Protein AF-A0AAU9VXS0-F1 (afdb_monomer)

Radius of gyration: 20.0 Å; Cα contacts (8 Å, |Δi|>4): 190; chains: 1; bounding box: 33×34×77 Å

Secondary structure (DSSP, 8-state):
-EEEEE-SS-EEEEETTEEEEEEEEEEE-SS-EEEEEEETHHHHH--TT-EEEEES-EEEEETTEEEEE--TT-EEEEES------TTSHHHHTT-----------------------

pLDDT: mean 82.34, std 18.62, range [33.41, 97.88]

Mean predicted aligned error: 10.55 Å

Sequence (118 aa):
MKVVTKSENKQPVVHREKTKYRVECLVAHHTESIKLILWEDAIEKIHSSKSYHFQNLTIRIFDDNKYLNTNVLTVIDEIDDIHDINLSSPSMEDNLVTAKCVGIDIKKAPHVLFVTAP

Organism: NCBI:txid46732

Nearest PDB structures (foldseek):
  7wcg-assembly1_A  TM=8.989E-01  e=2.975E-0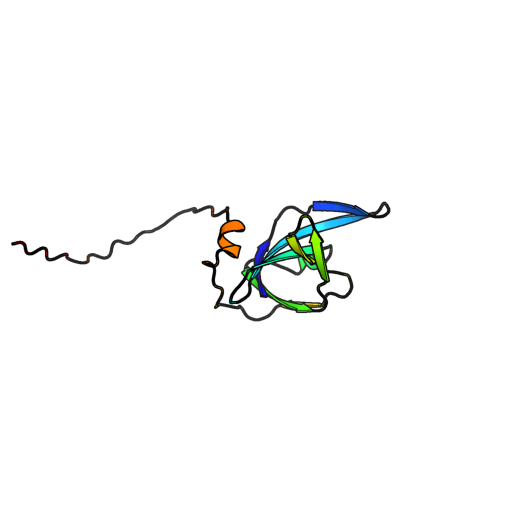4  Saccharolobus solfataricus P2
  1o7i-assembly2_B  TM=8.665E-01  e=3.729E-04  Saccharolobus solfataricus P2
  4owx-assembly1_B  TM=8.301E-01  e=7.770E-04  Homo sapiens
  5d8f-assembly1_B  TM=6.923E-01  e=3.996E-03  Homo sapiens
  8rbz-assembly1_B  TM=5.927E-01  e=2.272E-03  Homo sapiens

Solvent-accessible surface area (backbone atoms only — not comparable to full-atom values): 7376 Å² total; per-residue (Å²): 76,32,24,71,41,58,56,88,65,70,45,78,45,81,55,93,94,40,79,42,44,34,31,56,25,39,30,32,44,54,75,55,57,47,44,33,39,30,41,60,72,51,50,78,74,57,55,62,80,39,19,34,51,77,41,65,64,42,84,47,78,56,93,95,40,70,30,41,29,56,52,98,74,41,47,80,42,83,48,77,79,75,81,70,55,52,73,86,30,72,70,37,58,79,72,59,85,78,80,87,83,90,77,84,89,81,80,80,74,89,76,83,79,85,80,84,79,134

Structure (mmCIF, N/CA/C/O backbone):
data_AF-A0AAU9VXS0-F1
#
_entry.id   AF-A0AAU9VXS0-F1
#
loop_
_atom_site.group_PDB
_atom_site.id
_atom_site.type_symbol
_atom_site.label_atom_id
_atom_site.label_alt_id
_atom_site.label_comp_id
_atom_site.label_asym_id
_atom_site.label_entity_id
_atom_site.label_seq_id
_atom_site.pdbx_PDB_ins_code
_atom_site.Cartn_x
_atom_site.Cartn_y
_atom_site.Cartn_z
_atom_site.occupancy
_atom_site.B_iso_or_equiv
_atom_site.auth_seq_id
_atom_site.auth_comp_id
_atom_site.auth_asym_id
_atom_site.auth_atom_id
_atom_site.pdbx_PDB_model_n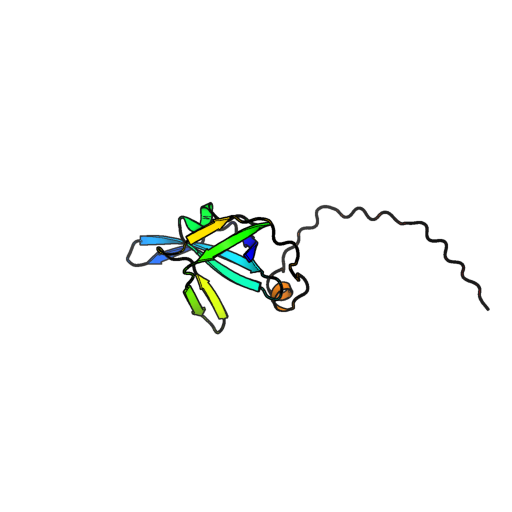um
ATOM 1 N N . MET A 1 1 ? 8.499 -1.335 -4.258 1.00 91.69 1 MET A N 1
ATOM 2 C CA . MET A 1 1 ? 7.286 -1.248 -5.104 1.00 91.69 1 MET A CA 1
ATOM 3 C C . MET A 1 1 ? 6.938 0.215 -5.294 1.00 91.69 1 MET A C 1
ATOM 5 O O . MET A 1 1 ? 7.018 0.960 -4.322 1.00 91.69 1 MET A O 1
ATOM 9 N N . LYS A 1 2 ? 6.555 0.631 -6.500 1.00 94.75 2 LYS A N 1
ATOM 10 C CA . LYS A 1 2 ? 6.106 2.006 -6.762 1.00 94.75 2 LYS A CA 1
ATOM 11 C C . LYS A 1 2 ? 4.596 2.093 -6.689 1.00 94.75 2 LYS A C 1
ATOM 13 O O . LYS A 1 2 ? 3.898 1.185 -7.140 1.00 94.75 2 LYS A O 1
ATOM 18 N N . VAL A 1 3 ? 4.095 3.183 -6.132 1.00 94.31 3 VAL A N 1
ATOM 19 C CA . VAL A 1 3 ? 2.662 3.467 -6.060 1.00 94.31 3 VAL A CA 1
ATOM 20 C C . VAL A 1 3 ? 2.267 4.176 -7.344 1.00 94.31 3 VAL A C 1
ATOM 22 O O . VAL A 1 3 ? 2.671 5.312 -7.580 1.00 94.31 3 VAL A O 1
ATOM 25 N N . VAL A 1 4 ? 1.500 3.499 -8.192 1.00 92.19 4 VAL A N 1
ATOM 26 C CA . VAL A 1 4 ? 1.075 4.032 -9.493 1.00 92.19 4 VAL A CA 1
ATOM 27 C C . VAL A 1 4 ? -0.143 4.924 -9.312 1.00 92.19 4 VAL A C 1
ATOM 29 O O . VAL A 1 4 ? -0.156 6.067 -9.760 1.00 92.19 4 VAL A O 1
ATOM 32 N N . THR A 1 5 ? -1.149 4.423 -8.599 1.00 91.56 5 THR A N 1
ATOM 33 C CA . THR A 1 5 ? -2.345 5.184 -8.241 1.00 91.56 5 THR A CA 1
ATOM 34 C C . THR A 1 5 ? -2.702 4.943 -6.782 1.00 91.56 5 THR A C 1
ATOM 36 O O . THR A 1 5 ? -2.427 3.884 -6.212 1.00 91.56 5 THR A O 1
ATOM 39 N N . LYS A 1 6 ? -3.335 5.942 -6.174 1.00 94.31 6 LYS A N 1
ATOM 40 C CA . LYS A 1 6 ? -3.898 5.888 -4.828 1.00 94.31 6 LYS A CA 1
ATOM 41 C C . LYS A 1 6 ? -5.229 6.619 -4.863 1.00 94.31 6 LYS A C 1
ATOM 43 O O . LYS A 1 6 ? -5.278 7.769 -5.292 1.00 94.31 6 LYS A O 1
ATOM 48 N N . SER A 1 7 ? -6.295 5.957 -4.425 1.00 93.50 7 SER A N 1
ATOM 49 C CA . SER A 1 7 ? -7.609 6.591 -4.312 1.00 93.50 7 SER A CA 1
ATOM 50 C C . SER A 1 7 ? -7.563 7.737 -3.298 1.00 93.50 7 SER A C 1
ATOM 52 O O . SER A 1 7 ? -7.032 7.588 -2.199 1.00 93.50 7 SER A O 1
ATOM 54 N N . GLU A 1 8 ? -8.162 8.875 -3.641 1.00 89.69 8 GLU A N 1
ATOM 55 C CA . GLU A 1 8 ? -8.315 10.005 -2.716 1.00 89.69 8 GLU A CA 1
ATOM 56 C C . GLU A 1 8 ? -9.433 9.759 -1.692 1.00 89.69 8 GLU A C 1
ATOM 58 O O . GLU A 1 8 ? -9.414 10.293 -0.583 1.00 89.69 8 GLU A O 1
ATOM 63 N N . ASN A 1 9 ? -10.406 8.912 -2.039 1.00 90.75 9 ASN A N 1
ATOM 64 C CA . ASN A 1 9 ? -11.539 8.611 -1.177 1.00 90.75 9 ASN A CA 1
ATOM 65 C C . ASN A 1 9 ? -11.174 7.535 -0.142 1.00 90.75 9 ASN A C 1
ATOM 67 O O . ASN A 1 9 ? -10.859 6.395 -0.502 1.00 90.75 9 ASN A O 1
ATOM 71 N N . LYS A 1 10 ? -11.257 7.903 1.143 1.00 95.06 10 LYS A N 1
ATOM 72 C CA . LYS A 1 10 ? -11.146 6.983 2.280 1.00 95.06 10 LYS A CA 1
ATOM 73 C C . LYS A 1 10 ? -12.474 6.263 2.494 1.00 95.06 10 LYS A C 1
ATOM 75 O O . LYS A 1 10 ? -13.463 6.869 2.898 1.00 95.06 10 LYS A O 1
ATOM 80 N N . GLN A 1 11 ? -12.478 4.950 2.301 1.00 96.19 11 GLN A N 1
ATOM 81 C CA . GLN A 1 11 ? -13.656 4.123 2.545 1.00 96.19 11 GLN A CA 1
ATOM 82 C C . GLN A 1 11 ? -13.773 3.777 4.037 1.00 96.19 11 GLN A C 1
ATOM 84 O O . GLN A 1 11 ? -12.836 3.182 4.583 1.00 96.19 11 GLN A O 1
ATOM 89 N N . PRO A 1 12 ? -14.900 4.090 4.700 1.00 96.56 12 PRO A N 1
ATOM 90 C CA . PRO A 1 12 ? -15.152 3.648 6.064 1.00 96.56 12 PRO A CA 1
ATOM 91 C C . PRO A 1 12 ? -15.544 2.164 6.093 1.00 96.56 12 PRO A C 1
ATOM 93 O O . PRO A 1 12 ? -16.326 1.686 5.273 1.00 96.56 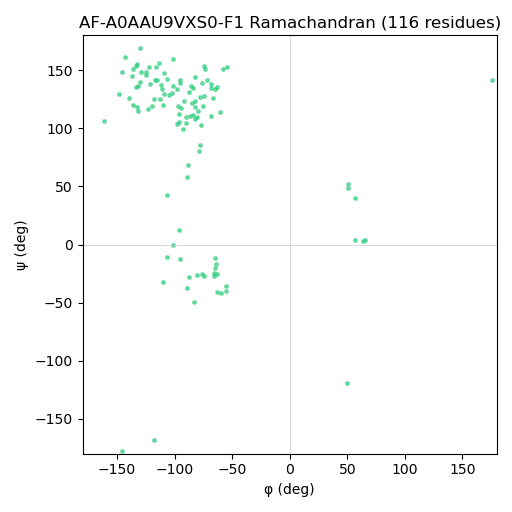12 PRO A O 1
ATOM 96 N N . VAL A 1 13 ? -15.029 1.432 7.076 1.00 94.50 13 VAL A N 1
ATOM 97 C CA . VAL A 1 13 ? -15.340 0.028 7.352 1.00 94.50 13 VAL A CA 1
ATOM 98 C C . VAL A 1 13 ? -15.607 -0.119 8.842 1.00 94.50 13 VAL A C 1
ATOM 100 O O . VAL A 1 13 ? -14.731 0.126 9.670 1.00 94.50 13 VAL A O 1
ATOM 103 N N . VAL A 1 14 ? -16.818 -0.541 9.196 1.00 93.62 14 VAL A N 1
ATOM 104 C CA . VAL A 1 14 ? -17.191 -0.774 10.594 1.00 93.62 14 VAL A CA 1
ATOM 105 C C . VAL A 1 14 ? -16.759 -2.178 11.001 1.00 93.62 14 VAL A C 1
ATOM 107 O O . VAL A 1 14 ? -17.170 -3.172 10.403 1.00 93.62 14 VAL A O 1
ATOM 110 N N . HIS A 1 15 ? -15.933 -2.270 12.038 1.00 84.38 15 HIS A N 1
ATOM 111 C CA . HIS A 1 15 ? -15.519 -3.533 12.632 1.00 84.38 15 HIS A CA 1
ATOM 112 C C . HIS A 1 15 ? -15.569 -3.432 14.155 1.00 84.38 15 HIS A C 1
ATOM 114 O O . HIS A 1 15 ? -14.855 -2.623 14.744 1.00 84.38 15 HIS A O 1
ATOM 120 N N . ARG A 1 16 ? -16.381 -4.286 14.798 1.00 86.88 16 ARG A N 1
ATOM 121 C CA . ARG A 1 16 ? -16.564 -4.305 16.265 1.00 86.88 16 ARG A CA 1
ATOM 122 C C . ARG A 1 16 ? -16.880 -2.912 16.827 1.00 86.88 16 ARG A C 1
ATOM 124 O O . ARG A 1 16 ? -16.168 -2.425 17.698 1.00 86.88 16 ARG A O 1
ATOM 131 N N . GLU A 1 17 ? -17.887 -2.257 16.245 1.00 92.50 17 GLU A N 1
ATOM 132 C CA . GLU A 1 17 ? -18.367 -0.916 16.640 1.00 92.50 17 GLU A CA 1
ATOM 133 C C . GLU A 1 17 ? -17.351 0.226 16.465 1.00 92.50 17 GLU A C 1
ATOM 135 O O . GLU A 1 17 ? -17.650 1.379 16.764 1.00 92.50 17 GLU A O 1
ATOM 140 N N . LYS A 1 18 ? -16.162 -0.058 15.924 1.00 94.25 18 LYS A N 1
ATOM 141 C CA . LYS A 1 18 ? -15.172 0.952 15.560 1.00 94.25 18 LYS A CA 1
ATOM 142 C C . LYS A 1 18 ? -15.148 1.124 14.051 1.00 94.25 18 LYS A C 1
ATOM 144 O O . LYS A 1 18 ? -15.001 0.153 13.307 1.00 94.25 18 LYS A O 1
ATOM 149 N N . THR A 1 19 ? -15.260 2.367 13.605 1.00 96.00 19 THR A N 1
ATOM 150 C CA . THR A 1 19 ? -15.031 2.723 12.206 1.00 96.00 19 THR A CA 1
ATOM 151 C C . THR A 1 19 ? -13.536 2.787 11.950 1.00 96.00 19 THR A C 1
ATOM 153 O O . THR A 1 19 ? -12.809 3.480 12.660 1.00 96.00 19 THR A O 1
ATOM 156 N N . LYS A 1 20 ? -13.099 2.055 10.933 1.00 95.44 20 LYS A N 1
ATOM 157 C CA . LYS A 1 20 ? -11.757 2.109 10.369 1.00 95.44 20 LYS A CA 1
ATOM 158 C C . LYS A 1 20 ? -11.806 2.646 8.953 1.00 95.44 20 LYS A C 1
ATOM 160 O O . LYS A 1 20 ? -12.831 2.516 8.291 1.00 95.44 20 LYS A O 1
ATOM 165 N N . TYR A 1 21 ? -10.710 3.204 8.473 1.00 96.69 21 TYR A N 1
ATOM 166 C CA . TYR A 1 21 ? -10.608 3.730 7.120 1.00 96.69 21 TYR A CA 1
ATOM 167 C C . TYR A 1 21 ? -9.600 2.941 6.306 1.00 96.69 21 TYR A C 1
ATOM 169 O O . TYR A 1 21 ? -8.535 2.557 6.797 1.00 96.69 21 TYR A O 1
ATOM 177 N N . ARG A 1 22 ? -9.939 2.737 5.035 1.00 96.12 22 ARG A N 1
ATOM 178 C CA . ARG A 1 22 ? -9.044 2.138 4.051 1.00 96.12 22 ARG A CA 1
ATOM 179 C C . ARG A 1 22 ? -9.011 2.917 2.748 1.00 96.12 22 ARG A C 1
ATOM 181 O O . ARG A 1 22 ? -9.982 3.583 2.388 1.00 96.12 22 ARG A O 1
ATOM 188 N N . VAL A 1 23 ? -7.915 2.769 2.021 1.00 96.75 23 VAL A N 1
ATOM 189 C CA . VAL A 1 23 ? -7.718 3.314 0.676 1.00 96.75 23 VAL A CA 1
ATOM 190 C C . VAL A 1 23 ? -7.130 2.231 -0.218 1.00 96.75 23 VAL A C 1
ATOM 192 O O . VAL A 1 23 ? -6.209 1.520 0.182 1.00 96.75 23 VAL A O 1
ATOM 195 N N . GLU A 1 24 ? -7.659 2.115 -1.434 1.00 94.69 24 GLU A N 1
ATOM 196 C CA . GLU A 1 24 ? -7.090 1.255 -2.471 1.00 94.69 24 GLU A CA 1
ATOM 197 C C . GLU A 1 24 ? -5.962 1.985 -3.210 1.00 94.69 24 GLU A C 1
ATOM 199 O O . GLU A 1 24 ? -6.096 3.153 -3.589 1.00 94.69 24 GLU A O 1
ATOM 204 N N . CYS A 1 25 ? -4.854 1.278 -3.407 1.00 94.50 25 CYS A N 1
ATOM 205 C CA . CYS A 1 25 ? -3.727 1.691 -4.229 1.00 94.50 25 CYS A CA 1
ATOM 206 C C . CYS A 1 25 ? -3.429 0.622 -5.275 1.00 94.50 25 CYS A C 1
ATOM 208 O O . CYS A 1 25 ? -3.504 -0.574 -4.985 1.00 94.50 25 CYS A O 1
ATOM 210 N N . LEU A 1 26 ? -2.995 1.051 -6.455 1.00 93.25 26 LEU A N 1
ATOM 211 C CA . LEU A 1 26 ? -2.313 0.181 -7.401 1.00 93.25 26 LEU A CA 1
ATOM 212 C C . LEU A 1 26 ? -0.813 0.334 -7.182 1.00 93.25 26 LEU A C 1
ATOM 214 O O . LEU A 1 26 ? -0.257 1.422 -7.364 1.00 93.25 26 LEU A O 1
ATOM 218 N N . VAL A 1 27 ? -0.155 -0.752 -6.793 1.00 93.38 27 VAL A N 1
ATOM 219 C CA . VAL A 1 27 ? 1.302 -0.796 -6.687 1.00 93.38 27 VAL A CA 1
ATOM 220 C C . VAL A 1 27 ? 1.874 -1.667 -7.786 1.00 93.38 27 VAL A C 1
ATOM 222 O O . VAL A 1 27 ? 1.262 -2.646 -8.211 1.00 93.38 27 VAL A O 1
ATOM 225 N N . ALA A 1 28 ? 3.062 -1.302 -8.239 1.00 91.12 28 ALA A N 1
ATOM 226 C CA . ALA A 1 28 ? 3.743 -1.973 -9.323 1.00 91.12 28 ALA A CA 1
ATOM 227 C C . ALA A 1 28 ? 5.172 -2.332 -8.949 1.00 91.12 28 ALA A C 1
ATOM 229 O O . ALA A 1 28 ? 5.853 -1.638 -8.177 1.00 91.12 28 ALA A O 1
ATOM 230 N N . HIS A 1 29 ? 5.617 -3.432 -9.533 1.00 83.75 29 HIS A N 1
ATOM 231 C CA . HIS A 1 29 ? 7.022 -3.762 -9.666 1.00 83.75 29 HIS A CA 1
ATOM 232 C C . HIS A 1 29 ? 7.384 -3.832 -11.159 1.00 83.75 29 HIS A C 1
ATOM 234 O O . HIS A 1 29 ? 6.616 -3.383 -12.005 1.00 83.75 29 HIS A O 1
ATOM 240 N N . HIS A 1 30 ? 8.562 -4.364 -11.480 1.00 77.69 30 HIS A N 1
ATOM 241 C CA . HIS A 1 30 ? 9.083 -4.408 -12.842 1.00 77.69 30 HIS A CA 1
ATOM 242 C C . HIS A 1 30 ? 8.137 -5.084 -13.848 1.00 77.69 30 HIS A C 1
ATOM 244 O O . HIS A 1 30 ? 7.978 -4.608 -14.969 1.00 77.69 30 HIS A O 1
ATOM 250 N N . THR A 1 31 ? 7.491 -6.177 -13.437 1.00 74.44 31 THR A N 1
ATOM 251 C CA . THR A 1 31 ? 6.756 -7.073 -14.342 1.00 74.44 31 THR A CA 1
ATOM 252 C C . THR A 1 31 ? 5.242 -7.021 -14.179 1.00 74.44 31 THR A C 1
ATOM 254 O O . THR A 1 31 ? 4.527 -7.225 -15.152 1.00 74.44 31 THR A O 1
ATOM 257 N N . GLU A 1 32 ? 4.756 -6.776 -12.962 1.00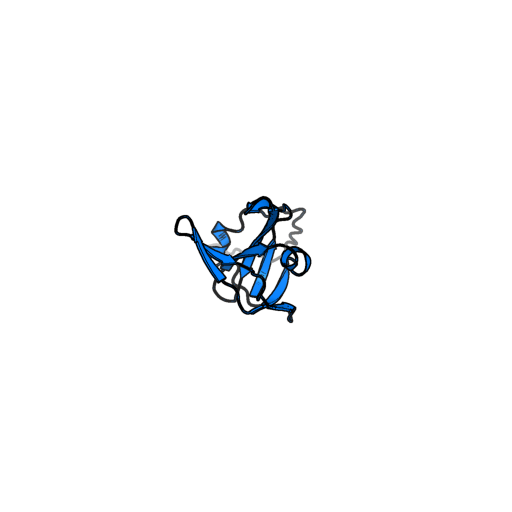 85.38 32 GLU A N 1
ATOM 258 C CA . GLU A 1 32 ? 3.344 -6.921 -12.608 1.00 85.38 32 GLU A CA 1
ATOM 259 C C . GLU A 1 32 ? 2.890 -5.832 -11.634 1.00 85.38 32 GLU A C 1
ATOM 261 O O . GLU A 1 32 ? 3.686 -5.189 -10.932 1.00 85.38 32 G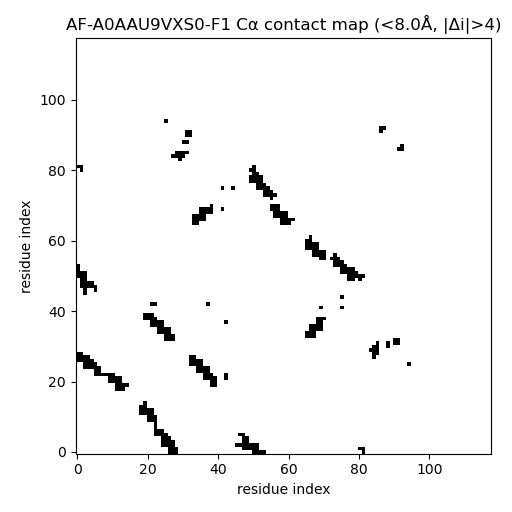LU A O 1
ATOM 266 N N . SER A 1 33 ? 1.573 -5.664 -11.577 1.00 89.44 33 SER A N 1
ATOM 267 C CA . SER A 1 33 ? 0.867 -4.796 -10.645 1.00 89.44 33 SER A CA 1
ATOM 268 C C . SER A 1 33 ? -0.026 -5.610 -9.713 1.00 89.44 33 SER A C 1
ATOM 270 O O . SER A 1 33 ? -0.509 -6.688 -10.051 1.00 89.44 33 SER A O 1
ATOM 272 N N . ILE A 1 34 ? -0.268 -5.080 -8.518 1.00 91.00 34 ILE A N 1
ATOM 273 C CA . ILE A 1 34 ? -1.202 -5.668 -7.561 1.00 91.00 34 ILE A CA 1
ATOM 274 C C . ILE A 1 34 ? -1.909 -4.571 -6.772 1.00 91.00 34 ILE A C 1
ATOM 276 O O . ILE A 1 34 ? -1.351 -3.504 -6.500 1.00 91.00 34 ILE A O 1
ATOM 280 N N . LYS A 1 35 ? -3.158 -4.836 -6.389 1.00 93.12 35 LYS A N 1
ATOM 281 C CA . LYS A 1 35 ? -3.915 -3.951 -5.507 1.00 93.12 35 LYS A CA 1
ATOM 282 C C . LYS A 1 35 ? -3.405 -4.070 -4.072 1.00 93.12 35 LYS A C 1
ATOM 284 O O . LYS A 1 35 ? -3.332 -5.166 -3.511 1.00 93.12 35 LYS A O 1
ATOM 289 N N . LEU A 1 36 ? -3.089 -2.929 -3.472 1.00 95.88 36 LEU A N 1
ATOM 290 C CA . LEU A 1 36 ? -2.712 -2.778 -2.072 1.00 95.88 36 LEU A CA 1
ATOM 291 C C . LEU A 1 36 ? -3.798 -1.985 -1.342 1.00 95.88 36 LEU A C 1
ATOM 293 O O . LEU A 1 36 ? -4.131 -0.867 -1.726 1.00 95.88 36 LEU A O 1
ATOM 297 N N . ILE A 1 37 ? -4.324 -2.551 -0.263 1.00 96.62 37 ILE A N 1
ATOM 298 C CA . ILE A 1 37 ? -5.256 -1.879 0.638 1.00 96.62 37 ILE A CA 1
ATOM 299 C C . ILE A 1 37 ? -4.465 -1.303 1.810 1.00 96.62 37 ILE A C 1
ATOM 301 O O . ILE A 1 37 ? -3.930 -2.043 2.643 1.00 96.62 37 ILE A O 1
ATOM 305 N N . LEU A 1 38 ? -4.407 0.024 1.866 1.00 97.75 38 LEU A N 1
ATOM 306 C CA . LEU A 1 38 ? -3.848 0.775 2.982 1.00 97.75 38 LEU A CA 1
ATOM 307 C C . LEU A 1 38 ? -4.919 0.973 4.047 1.00 97.75 38 LEU A C 1
ATOM 309 O O . LEU A 1 38 ? -6.043 1.355 3.727 1.00 97.75 38 LEU A O 1
ATOM 313 N N . TRP A 1 39 ? -4.549 0.777 5.303 1.00 96.69 39 TRP A N 1
ATOM 314 C CA . TRP A 1 39 ? -5.401 1.006 6.465 1.00 96.69 39 TRP A CA 1
ATOM 315 C C . TRP A 1 39 ? -4.819 2.101 7.355 1.00 96.69 39 TRP A C 1
ATOM 317 O O . TRP A 1 39 ? -3.608 2.142 7.560 1.00 96.69 39 TRP A O 1
ATOM 327 N N . GLU A 1 40 ? -5.690 2.938 7.919 1.00 95.75 40 GLU A N 1
ATOM 328 C CA . GLU A 1 40 ? 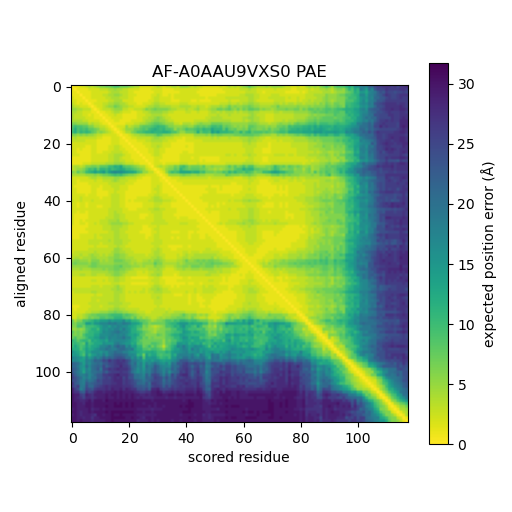-5.353 3.894 8.985 1.00 95.75 40 GLU A CA 1
ATOM 329 C C . GLU A 1 40 ? -4.114 4.765 8.689 1.00 95.75 40 GLU A C 1
ATOM 331 O O . GLU A 1 40 ? -4.094 5.520 7.717 1.00 95.75 40 GLU A O 1
ATOM 336 N N . ASP A 1 41 ? -3.077 4.681 9.522 1.00 95.62 41 ASP A N 1
ATOM 337 C CA . ASP A 1 41 ? -1.867 5.500 9.472 1.00 95.62 41 ASP A CA 1
ATOM 338 C C . ASP A 1 41 ? -1.028 5.253 8.211 1.00 95.62 41 ASP A C 1
ATOM 340 O O . ASP A 1 41 ? -0.354 6.165 7.729 1.00 95.62 41 ASP A O 1
ATOM 344 N N . ALA A 1 42 ? -1.111 4.056 7.622 1.00 96.88 42 ALA A N 1
ATOM 345 C CA . ALA A 1 42 ? -0.461 3.759 6.348 1.00 96.88 42 ALA A CA 1
ATOM 346 C C . ALA A 1 42 ? -1.010 4.623 5.202 1.00 96.88 42 ALA A C 1
ATOM 348 O O . ALA A 1 42 ? -0.296 4.869 4.230 1.00 96.88 42 ALA A O 1
ATOM 349 N N . ILE A 1 43 ? -2.253 5.114 5.314 1.00 97.25 43 ILE A N 1
ATOM 350 C CA . ILE A 1 43 ? -2.864 5.980 4.299 1.00 97.25 43 ILE A CA 1
ATOM 351 C C . ILE A 1 43 ? -2.086 7.289 4.180 1.00 97.25 43 ILE A C 1
ATOM 353 O O . ILE A 1 43 ? -1.871 7.747 3.066 1.00 97.25 43 ILE A O 1
ATOM 357 N N . GLU A 1 44 ? -1.642 7.886 5.283 1.00 95.31 44 GLU A N 1
ATOM 358 C CA . GLU A 1 44 ? -0.935 9.174 5.239 1.00 95.31 44 GLU A CA 1
ATOM 359 C C . GLU A 1 44 ? 0.545 9.030 4.874 1.00 95.31 44 GLU A C 1
ATOM 361 O O . GLU A 1 44 ? 1.122 9.947 4.302 1.00 95.31 44 GLU A O 1
ATOM 366 N N . LYS A 1 45 ? 1.156 7.873 5.157 1.00 96.00 45 LYS A N 1
ATOM 367 C CA . LYS A 1 45 ? 2.580 7.611 4.873 1.00 96.00 45 LYS A CA 1
ATOM 368 C C . LYS A 1 45 ? 2.873 7.373 3.389 1.00 96.00 45 LYS A C 1
ATOM 370 O O . LYS A 1 45 ? 3.995 7.583 2.933 1.00 96.00 45 LYS A O 1
ATOM 375 N N . ILE A 1 46 ? 1.884 6.878 2.649 1.00 96.69 46 ILE A N 1
ATOM 376 C CA . ILE A 1 46 ? 2.046 6.442 1.262 1.00 96.69 46 ILE A CA 1
ATOM 377 C C . ILE A 1 46 ? 1.500 7.489 0.295 1.00 96.69 46 ILE A C 1
A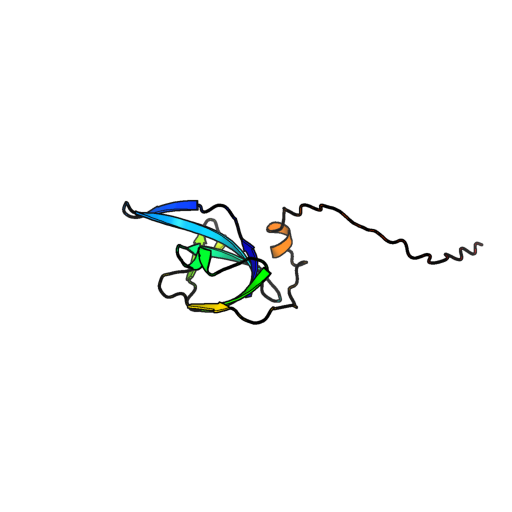TOM 379 O O . ILE A 1 46 ? 0.341 7.896 0.395 1.00 96.69 46 ILE A O 1
ATOM 383 N N . HIS A 1 47 ? 2.289 7.850 -0.713 1.00 95.56 47 HIS A N 1
ATOM 384 C CA . HIS A 1 47 ? 1.891 8.781 -1.767 1.00 95.56 47 HIS A CA 1
ATOM 385 C C . HIS A 1 47 ? 2.060 8.171 -3.161 1.00 95.56 47 HIS A C 1
ATOM 387 O O . HIS A 1 47 ? 2.958 7.361 -3.393 1.00 95.56 47 HIS A O 1
ATOM 393 N N . SER A 1 48 ? 1.195 8.581 -4.093 1.00 93.50 48 SER A N 1
ATOM 394 C CA . SER A 1 48 ? 1.329 8.244 -5.514 1.00 93.50 48 SER A CA 1
ATOM 395 C C . SER A 1 48 ? 2.668 8.723 -6.070 1.00 93.50 48 SER A C 1
ATOM 397 O O . SER A 1 48 ? 3.221 9.722 -5.609 1.00 93.50 48 SER A O 1
ATOM 399 N N . SER A 1 49 ? 3.169 8.019 -7.081 1.00 91.00 49 SER A N 1
ATOM 400 C CA . SER A 1 49 ? 4.434 8.289 -7.774 1.00 91.00 49 SER A CA 1
ATOM 401 C C . SER A 1 49 ? 5.701 8.120 -6.931 1.00 91.00 49 SER A C 1
ATOM 403 O O . SER A 1 49 ? 6.789 8.356 -7.448 1.00 91.00 49 SER A O 1
ATOM 405 N N . LYS A 1 50 ? 5.587 7.671 -5.675 1.00 95.69 50 LYS A N 1
ATOM 406 C CA . LYS A 1 50 ? 6.722 7.330 -4.810 1.00 95.69 50 LYS A CA 1
ATOM 407 C C . LYS A 1 50 ? 6.954 5.823 -4.733 1.00 95.69 50 LYS A C 1
ATOM 409 O O . LYS A 1 50 ? 6.055 5.019 -5.004 1.00 95.69 50 LYS A O 1
ATOM 414 N N . SER A 1 51 ? 8.167 5.454 -4.339 1.00 96.06 51 SER A N 1
ATOM 415 C CA . SER A 1 51 ? 8.607 4.069 -4.209 1.00 96.06 51 SER A CA 1
ATOM 416 C C . SER A 1 51 ? 8.831 3.707 -2.745 1.00 96.06 51 SER A C 1
ATOM 418 O O . SER A 1 51 ? 9.368 4.493 -1.972 1.00 96.06 51 SER A O 1
ATOM 420 N N . TYR A 1 52 ? 8.386 2.511 -2.360 1.00 97.19 52 TYR A N 1
ATOM 421 C CA . TYR A 1 52 ? 8.444 2.035 -0.980 1.00 97.19 52 TYR A CA 1
ATOM 422 C C . TYR A 1 52 ? 8.893 0.580 -0.898 1.00 97.19 52 TYR A C 1
ATOM 424 O O . TYR A 1 52 ? 8.531 -0.257 -1.739 1.00 97.19 52 TYR A O 1
ATOM 432 N N . HIS A 1 53 ? 9.638 0.262 0.151 1.00 96.50 53 HIS A N 1
ATOM 433 C CA . HIS A 1 53 ? 9.839 -1.094 0.624 1.00 96.50 53 HIS A CA 1
ATOM 434 C C . HIS A 1 53 ? 8.780 -1.413 1.685 1.00 96.50 53 HIS A C 1
ATOM 436 O O . HIS A 1 53 ? 8.635 -0.698 2.675 1.00 96.50 53 HIS A O 1
ATOM 442 N N . PHE A 1 54 ? 8.015 -2.480 1.456 1.00 96.88 54 PHE A N 1
ATOM 443 C CA . PHE A 1 54 ? 6.972 -2.932 2.371 1.00 96.88 54 PHE A CA 1
ATOM 444 C C . PHE A 1 54 ? 7.388 -4.250 3.009 1.00 96.88 54 PHE A C 1
ATOM 446 O O . PHE A 1 54 ? 7.775 -5.182 2.304 1.00 96.88 54 PHE A O 1
ATOM 453 N N . GLN A 1 55 ? 7.228 -4.362 4.322 1.00 97.62 55 GLN A N 1
ATOM 454 C CA . GLN A 1 55 ? 7.416 -5.617 5.045 1.00 97.62 55 GLN A CA 1
ATOM 455 C C . GLN A 1 55 ? 6.141 -5.984 5.801 1.00 97.62 55 GLN A C 1
ATOM 457 O O . GLN A 1 55 ? 5.364 -5.112 6.192 1.00 97.62 55 GLN A O 1
ATOM 462 N N . ASN A 1 56 ? 5.935 -7.282 6.030 1.00 97.62 56 ASN A N 1
ATOM 463 C CA . ASN A 1 56 ? 4.797 -7.815 6.786 1.00 97.62 56 ASN A CA 1
ATOM 464 C C . ASN A 1 56 ? 3.430 -7.390 6.220 1.00 97.62 56 ASN A C 1
ATOM 466 O O . ASN A 1 56 ? 2.510 -7.067 6.973 1.00 97.62 56 ASN A O 1
ATOM 470 N N . LEU A 1 57 ? 3.284 -7.371 4.893 1.00 96.88 57 LEU A N 1
ATOM 471 C CA . LEU A 1 57 ? 1.970 -7.288 4.254 1.00 96.88 57 LEU A CA 1
ATOM 472 C C . LEU A 1 57 ? 1.242 -8.630 4.380 1.00 96.88 57 LEU A C 1
ATOM 474 O O . LEU A 1 57 ? 1.868 -9.689 4.409 1.00 96.88 57 LEU A O 1
ATOM 478 N N . THR A 1 58 ? -0.086 -8.597 4.413 1.00 96.62 58 THR A N 1
ATOM 479 C CA . THR A 1 58 ? -0.915 -9.807 4.358 1.00 96.62 58 THR A CA 1
ATOM 480 C C . THR A 1 58 ? -1.584 -9.942 3.000 1.00 96.62 58 THR A C 1
ATOM 482 O O . THR A 1 58 ? -2.016 -8.956 2.405 1.00 96.62 58 THR A O 1
ATOM 485 N N . ILE A 1 59 ? -1.696 -11.176 2.509 1.00 94.81 59 ILE A N 1
ATOM 486 C CA . ILE A 1 59 ? -2.488 -11.482 1.317 1.00 94.81 59 ILE A CA 1
ATOM 487 C C . ILE A 1 59 ? -3.926 -11.750 1.757 1.00 94.81 59 ILE A C 1
ATOM 489 O O . ILE A 1 59 ? -4.172 -12.534 2.675 1.00 94.81 59 ILE A O 1
ATOM 493 N N . ARG A 1 60 ? -4.884 -11.115 1.087 1.00 93.56 60 ARG A N 1
ATOM 494 C CA . ARG A 1 60 ? -6.317 -11.378 1.231 1.00 93.56 60 ARG A CA 1
ATOM 495 C C . ARG A 1 60 ? -6.889 -11.770 -0.119 1.00 93.56 60 ARG A C 1
ATOM 497 O O . ARG A 1 60 ? -6.564 -11.146 -1.123 1.00 93.56 60 ARG A O 1
ATOM 504 N N . ILE A 1 61 ? -7.755 -12.776 -0.120 1.00 92.50 61 ILE A N 1
ATOM 505 C CA . ILE A 1 61 ? -8.504 -13.201 -1.302 1.00 92.50 61 ILE A CA 1
ATOM 506 C C . ILE A 1 61 ? -9.962 -12.807 -1.092 1.00 92.50 61 ILE A C 1
ATOM 508 O O . ILE A 1 61 ? -10.523 -13.056 -0.021 1.00 92.50 61 ILE A O 1
ATOM 512 N N . PHE A 1 62 ? -10.551 -12.141 -2.076 1.00 86.62 62 PHE A N 1
ATOM 513 C CA . PHE A 1 62 ? -11.964 -11.784 -2.086 1.00 86.62 62 PHE A CA 1
ATOM 514 C C . PHE A 1 62 ? -12.456 -11.777 -3.529 1.00 86.62 62 PHE A C 1
ATOM 516 O O . PHE A 1 62 ? -11.814 -11.152 -4.364 1.00 86.62 62 PHE A O 1
ATOM 523 N N . ASP A 1 63 ? -13.567 -12.465 -3.798 1.00 90.75 63 ASP A N 1
ATOM 524 C CA . ASP A 1 63 ? -14.141 -12.581 -5.147 1.00 90.75 63 ASP A CA 1
ATOM 525 C C . ASP A 1 63 ? -13.096 -13.021 -6.192 1.00 90.75 63 ASP A C 1
ATOM 527 O O . ASP A 1 63 ? -12.861 -12.338 -7.181 1.00 90.75 63 ASP A O 1
ATOM 531 N N . ASP A 1 64 ? -12.345 -14.084 -5.873 1.00 89.56 64 ASP A N 1
ATOM 532 C CA . ASP A 1 64 ? -11.208 -14.624 -6.645 1.00 89.56 64 ASP A CA 1
ATOM 533 C C . ASP A 1 64 ? -10.050 -13.653 -6.950 1.00 89.56 64 ASP A C 1
ATOM 535 O O . ASP A 1 64 ? -9.043 -14.028 -7.555 1.00 89.56 64 ASP A O 1
ATOM 539 N N . ASN A 1 65 ? -10.112 -12.430 -6.429 1.00 85.88 65 ASN A N 1
ATOM 540 C CA . ASN A 1 65 ? -9.071 -11.426 -6.558 1.00 85.88 65 ASN A CA 1
ATOM 541 C C . ASN A 1 65 ? -8.136 -11.439 -5.344 1.00 85.88 65 ASN A C 1
ATOM 543 O O . ASN A 1 65 ? -8.562 -11.564 -4.190 1.00 85.88 65 ASN A O 1
ATOM 547 N N . LYS A 1 66 ? -6.833 -11.289 -5.602 1.00 90.38 66 LYS A N 1
ATOM 548 C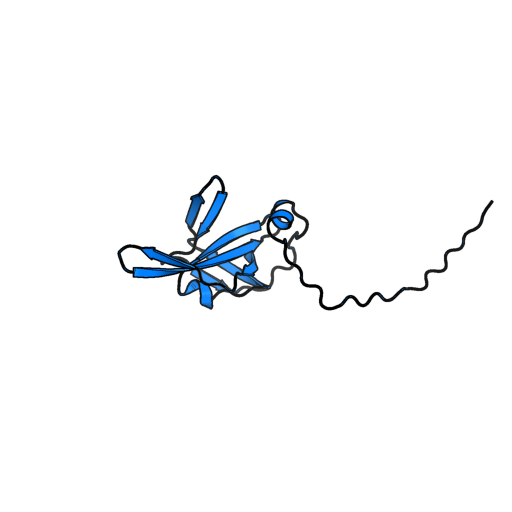 CA . LYS A 1 66 ? -5.787 -11.216 -4.572 1.00 90.38 66 LYS A CA 1
ATOM 549 C C . LYS A 1 66 ? -5.414 -9.766 -4.290 1.00 90.38 66 LYS A C 1
ATOM 551 O O . LYS A 1 66 ? -5.148 -8.993 -5.204 1.00 90.38 66 LYS A O 1
ATOM 556 N N . TYR A 1 67 ? -5.319 -9.437 -3.008 1.00 92.94 67 TYR A N 1
ATOM 557 C CA . TYR A 1 67 ? -4.976 -8.107 -2.521 1.00 92.94 67 TYR A CA 1
ATOM 558 C C . TYR A 1 67 ? -3.867 -8.195 -1.486 1.00 92.94 67 TYR A C 1
ATOM 560 O O . TYR A 1 67 ? -3.910 -9.046 -0.593 1.00 92.94 67 TYR A O 1
ATOM 568 N N . LEU A 1 68 ? -2.930 -7.257 -1.534 1.00 95.75 68 LEU A N 1
ATOM 569 C CA . LEU A 1 68 ? -2.052 -6.983 -0.404 1.00 95.75 68 LEU A CA 1
ATOM 570 C C . LEU A 1 68 ? -2.774 -6.071 0.587 1.00 95.75 68 LEU A C 1
ATOM 572 O O . LEU A 1 68 ? -3.551 -5.203 0.196 1.00 95.75 68 LEU A O 1
ATOM 576 N N . ASN A 1 69 ? -2.545 -6.267 1.877 1.00 96.38 69 ASN A N 1
ATOM 577 C CA . ASN A 1 69 ? -3.125 -5.460 2.944 1.00 96.38 69 ASN A CA 1
ATOM 578 C C . ASN A 1 69 ? -2.039 -5.038 3.927 1.00 96.38 69 ASN A C 1
ATOM 580 O O . ASN A 1 69 ? -1.217 -5.858 4.349 1.00 96.38 69 ASN A O 1
ATOM 584 N N . THR A 1 70 ? -2.080 -3.773 4.337 1.00 97.75 70 THR A N 1
ATOM 585 C CA . THR A 1 70 ? -1.331 -3.332 5.513 1.00 97.75 70 THR A CA 1
ATOM 586 C C . THR A 1 70 ? -2.016 -3.821 6.786 1.00 97.75 70 THR A C 1
ATOM 588 O O . THR A 1 70 ? -3.224 -4.070 6.834 1.00 97.75 70 THR A O 1
ATOM 591 N N . ASN A 1 71 ? -1.232 -3.982 7.838 1.00 95.44 71 ASN A N 1
ATOM 592 C CA . ASN A 1 71 ? -1.685 -4.341 9.170 1.00 95.44 71 ASN A CA 1
ATOM 593 C C . ASN A 1 71 ? -0.797 -3.654 10.219 1.00 95.44 71 ASN A C 1
ATOM 595 O O . ASN A 1 71 ? 0.116 -2.904 9.886 1.00 95.44 71 ASN A O 1
ATOM 599 N N . VAL A 1 72 ? -1.066 -3.923 11.496 1.00 94.12 72 VAL A N 1
ATOM 600 C CA . VAL A 1 72 ? -0.369 -3.287 12.627 1.00 94.12 72 VAL A CA 1
ATOM 601 C C . VAL A 1 72 ? 1.129 -3.606 12.714 1.00 94.12 72 VAL A C 1
ATOM 603 O O . VAL A 1 72 ? 1.846 -2.913 13.424 1.00 94.12 72 VAL A O 1
ATOM 606 N N . LEU A 1 73 ? 1.601 -4.648 12.024 1.00 96.12 73 LEU A N 1
ATOM 607 C CA . LEU A 1 73 ? 3.010 -5.050 11.960 1.00 96.12 73 LEU A CA 1
ATOM 608 C C . LEU A 1 73 ? 3.685 -4.617 10.654 1.00 96.12 73 LEU A C 1
ATOM 610 O O . LEU A 1 73 ? 4.861 -4.923 10.448 1.00 96.12 73 LEU A O 1
ATOM 614 N N . THR A 1 74 ? 2.951 -3.961 9.750 1.00 97.44 74 THR A N 1
ATOM 615 C CA . THR A 1 74 ? 3.503 -3.513 8.474 1.00 97.44 74 THR A CA 1
ATOM 616 C C . THR A 1 74 ? 4.547 -2.428 8.707 1.00 97.44 74 THR A C 1
ATOM 618 O O . THR A 1 74 ? 4.266 -1.403 9.328 1.00 97.44 74 THR A O 1
ATOM 621 N N . VAL A 1 75 ? 5.738 -2.647 8.154 1.00 97.75 75 VAL A N 1
ATOM 622 C CA . VAL A 1 75 ? 6.809 -1.647 8.086 1.00 97.75 75 VAL A CA 1
ATOM 623 C C . VAL A 1 75 ? 6.826 -1.067 6.676 1.00 97.75 75 VAL A C 1
ATOM 625 O O . VAL A 1 75 ? 6.658 -1.801 5.696 1.00 97.75 75 VAL A O 1
ATOM 628 N N . ILE A 1 76 ? 6.964 0.255 6.591 1.00 97.88 76 ILE A N 1
ATOM 629 C CA . ILE A 1 76 ? 6.920 1.029 5.351 1.00 97.88 76 ILE A CA 1
ATOM 630 C C . ILE A 1 76 ? 8.123 1.962 5.351 1.00 97.88 76 ILE A C 1
ATOM 632 O O . ILE A 1 76 ? 8.162 2.894 6.153 1.00 97.88 76 ILE A O 1
ATOM 636 N N . ASP A 1 77 ? 9.032 1.743 4.411 1.00 97.81 77 ASP A N 1
ATOM 637 C CA . ASP A 1 77 ? 10.197 2.596 4.200 1.00 97.81 77 ASP A CA 1
ATOM 638 C C . ASP A 1 77 ? 10.113 3.205 2.800 1.00 97.81 77 ASP A C 1
ATOM 640 O O . ASP A 1 77 ? 9.957 2.483 1.813 1.00 97.81 77 ASP A O 1
ATOM 644 N N . GLU A 1 78 ? 10.174 4.532 2.697 1.00 97.31 78 GLU A N 1
ATOM 645 C CA . GLU A 1 78 ? 10.335 5.202 1.401 1.00 97.31 78 GLU A CA 1
ATOM 646 C C . GLU A 1 78 ? 11.739 4.906 0.857 1.00 97.31 78 GLU A C 1
ATOM 648 O O . GLU A 1 78 ? 12.714 4.904 1.608 1.00 97.31 78 GLU A O 1
ATOM 653 N N . ILE A 1 79 ? 11.833 4.623 -0.439 1.00 96.38 79 ILE A N 1
ATOM 654 C CA . ILE A 1 79 ? 13.085 4.305 -1.133 1.00 96.38 79 ILE A CA 1
ATOM 655 C C . ILE A 1 79 ? 13.221 5.161 -2.392 1.00 96.38 79 ILE A C 1
ATOM 657 O O . ILE A 1 79 ? 12.257 5.793 -2.833 1.00 96.38 79 ILE A O 1
ATOM 661 N N . ASP A 1 80 ? 14.413 5.130 -2.986 1.00 94.94 80 ASP A N 1
ATOM 662 C CA . ASP A 1 80 ? 14.678 5.766 -4.274 1.00 94.94 80 ASP A CA 1
ATOM 663 C C . ASP A 1 80 ? 13.707 5.289 -5.359 1.00 94.94 80 ASP A C 1
ATOM 665 O O . ASP A 1 80 ? 13.145 4.186 -5.308 1.00 94.94 80 ASP A O 1
ATOM 669 N N . ASP A 1 81 ? 13.487 6.154 -6.349 1.00 88.75 81 ASP A N 1
ATOM 670 C CA . ASP A 1 81 ? 12.481 5.898 -7.365 1.00 88.75 81 ASP A CA 1
ATOM 671 C C . ASP A 1 81 ? 12.823 4.676 -8.228 1.00 88.75 81 ASP A C 1
ATOM 673 O O . ASP A 1 81 ? 13.936 4.512 -8.726 1.00 88.75 81 ASP A O 1
ATOM 677 N N . ILE A 1 82 ? 11.823 3.821 -8.438 1.00 86.94 82 ILE A N 1
ATOM 678 C CA . ILE A 1 82 ? 11.913 2.677 -9.338 1.00 86.94 82 ILE A CA 1
ATOM 679 C C . ILE A 1 82 ? 11.464 3.151 -10.724 1.00 86.94 82 ILE A C 1
ATOM 681 O O . ILE A 1 82 ? 10.282 3.442 -10.943 1.00 86.94 82 ILE A O 1
ATOM 685 N N . HIS A 1 83 ? 12.411 3.239 -11.658 1.00 78.19 83 HIS A N 1
ATOM 686 C CA . HIS A 1 83 ? 12.163 3.734 -13.017 1.00 78.19 83 HIS A CA 1
ATOM 687 C C . HIS A 1 83 ? 11.705 2.645 -13.999 1.00 78.19 83 HIS A C 1
ATOM 689 O O . HIS A 1 83 ? 10.939 2.934 -14.916 1.00 78.19 83 HIS A O 1
ATOM 695 N N . ASP A 1 84 ? 12.096 1.392 -13.772 1.00 78.62 84 ASP A N 1
ATOM 696 C CA . ASP A 1 84 ? 11.813 0.282 -14.685 1.00 78.62 84 ASP A CA 1
ATOM 697 C C . ASP A 1 84 ? 10.464 -0.374 -14.382 1.00 78.62 84 ASP A C 1
ATOM 699 O O . ASP A 1 84 ? 10.409 -1.506 -13.901 1.00 78.62 84 ASP A O 1
ATOM 703 N N . ILE A 1 85 ? 9.363 0.333 -14.629 1.00 77.19 85 ILE A N 1
ATOM 704 C CA . ILE A 1 85 ? 8.010 -0.213 -14.453 1.00 77.19 85 ILE A CA 1
ATOM 705 C C . ILE A 1 85 ? 7.344 -0.400 -15.801 1.00 77.19 85 ILE A C 1
ATOM 707 O O . ILE A 1 85 ? 7.114 0.564 -16.532 1.00 77.19 85 ILE A O 1
ATOM 711 N N . ASN A 1 86 ? 6.981 -1.645 -16.109 1.00 73.50 86 ASN A N 1
ATOM 712 C CA . ASN A 1 86 ? 6.277 -1.963 -17.339 1.00 73.50 86 ASN A CA 1
ATOM 713 C C . ASN A 1 86 ? 4.785 -1.603 -17.254 1.00 73.50 86 ASN A C 1
ATOM 715 O O . ASN A 1 86 ? 3.944 -2.460 -16.988 1.00 73.50 86 ASN A O 1
ATOM 719 N N . LEU A 1 87 ? 4.470 -0.343 -17.565 1.00 70.69 87 LEU A N 1
ATOM 720 C CA . LEU A 1 87 ? 3.103 0.193 -17.650 1.00 70.69 87 LEU A CA 1
ATOM 721 C C . LEU A 1 87 ? 2.241 -0.423 -18.766 1.00 70.69 87 LEU A C 1
ATOM 723 O O . LEU A 1 87 ? 1.034 -0.209 -18.769 1.00 70.69 87 LEU A O 1
ATOM 727 N N . SER A 1 88 ? 2.842 -1.186 -19.685 1.00 67.06 88 SER A N 1
ATOM 728 C CA . SER A 1 88 ? 2.155 -1.868 -20.794 1.00 67.06 88 SER A CA 1
ATOM 729 C C . SER A 1 88 ? 1.807 -3.331 -20.502 1.00 67.06 88 SER A C 1
ATOM 731 O O . SER A 1 88 ? 1.486 -4.095 -21.408 1.00 67.06 88 SER A O 1
ATOM 733 N N . SER A 1 89 ? 1.910 -3.762 -19.242 1.00 69.25 89 SER A N 1
ATOM 734 C CA . SER A 1 89 ? 1.450 -5.096 -18.856 1.00 69.25 89 SER A CA 1
ATOM 735 C C . SER A 1 89 ? -0.089 -5.165 -18.867 1.00 69.25 89 SER A C 1
ATOM 737 O O . SER A 1 89 ? -0.741 -4.220 -18.416 1.00 69.25 89 SER A O 1
ATOM 739 N N . PRO A 1 90 ? -0.701 -6.284 -19.303 1.00 66.12 90 PRO A N 1
ATOM 740 C CA . PRO A 1 90 ? -2.162 -6.427 -19.314 1.00 66.12 90 PRO A CA 1
ATOM 741 C C . PRO A 1 90 ? -2.809 -6.177 -17.941 1.00 66.12 90 PRO A C 1
ATOM 743 O O . PRO A 1 90 ? -3.857 -5.548 -17.843 1.00 66.12 90 PRO A O 1
ATOM 746 N N . SER A 1 91 ? -2.135 -6.574 -16.851 1.00 63.69 91 SER A N 1
ATOM 747 C CA . SER A 1 91 ? -2.607 -6.342 -15.477 1.00 63.69 91 SER A CA 1
ATOM 748 C C . SER A 1 91 ? -2.677 -4.859 -15.094 1.00 63.69 91 SER A C 1
ATOM 750 O O . SER A 1 91 ? -3.342 -4.492 -14.122 1.00 63.69 91 SER A O 1
ATOM 752 N N . MET A 1 92 ? -1.964 -3.988 -15.807 1.00 65.56 92 MET A N 1
ATOM 753 C CA . MET A 1 92 ? -1.998 -2.542 -15.608 1.00 65.56 92 MET A CA 1
ATOM 754 C C . MET A 1 92 ? -3.082 -1.871 -16.443 1.00 65.56 92 MET A C 1
ATOM 756 O O . MET A 1 92 ? -3.739 -0.974 -15.918 1.00 65.56 92 MET A O 1
ATOM 760 N N . GLU A 1 93 ? -3.322 -2.326 -17.673 1.00 58.97 93 GLU A N 1
ATOM 761 C CA . GLU A 1 93 ? -4.370 -1.791 -18.557 1.00 58.97 93 GLU A CA 1
ATOM 762 C C . GLU A 1 93 ? -5.768 -1.918 -17.932 1.00 58.97 93 GLU A C 1
ATOM 764 O O . GLU A 1 93 ? -6.524 -0.944 -17.917 1.00 58.97 93 GLU A O 1
ATOM 769 N N . ASP A 1 94 ? -6.062 -3.053 -17.290 1.00 59.09 94 ASP A N 1
ATOM 770 C CA . ASP A 1 94 ? -7.341 -3.292 -16.603 1.00 59.09 94 ASP A CA 1
ATOM 771 C C . ASP A 1 94 ? -7.567 -2.372 -15.386 1.00 59.09 94 ASP A C 1
ATOM 773 O O . ASP A 1 94 ? -8.702 -2.124 -14.976 1.00 59.09 94 ASP A O 1
ATOM 777 N N . ASN A 1 95 ? -6.488 -1.854 -14.786 1.00 59.69 95 ASN A N 1
ATOM 778 C CA . ASN A 1 95 ? -6.536 -1.045 -13.561 1.00 59.69 95 ASN A CA 1
ATOM 779 C C . ASN A 1 95 ? -6.280 0.458 -13.798 1.00 59.69 95 ASN A C 1
ATOM 781 O O . ASN A 1 95 ? -6.494 1.262 -12.888 1.00 59.69 95 ASN A O 1
ATOM 785 N N . LEU A 1 96 ? -5.836 0.859 -14.995 1.00 59.22 96 LEU A N 1
ATOM 786 C CA . LEU A 1 96 ? -5.484 2.236 -15.371 1.00 59.22 96 LEU A CA 1
ATOM 787 C C . LEU A 1 96 ? -6.529 2.883 -16.293 1.00 59.22 96 LEU A C 1
ATOM 789 O O . LEU A 1 96 ? -6.191 3.612 -17.220 1.00 59.22 96 LEU A O 1
ATOM 793 N N . VAL A 1 97 ? -7.822 2.702 -16.030 1.00 53.72 97 VAL A N 1
ATOM 794 C CA . VAL A 1 97 ? -8.870 3.415 -16.785 1.00 53.72 97 VAL A CA 1
ATOM 795 C C . VAL A 1 97 ? -9.190 4.758 -16.127 1.00 53.72 97 VAL A C 1
ATOM 797 O O . VAL A 1 97 ? -10.321 5.012 -15.734 1.00 53.72 97 VAL A O 1
ATOM 800 N N . THR A 1 98 ? -8.204 5.646 -15.968 1.00 56.50 98 THR A N 1
ATOM 801 C CA . THR A 1 98 ? -8.451 7.100 -15.883 1.00 56.50 98 THR A CA 1
ATOM 802 C C . THR A 1 98 ? -7.166 7.876 -16.174 1.00 56.50 98 THR A C 1
ATOM 804 O O . THR A 1 98 ? -6.288 7.990 -15.324 1.00 56.50 98 THR A O 1
ATOM 807 N N . ALA A 1 99 ? -7.082 8.485 -17.356 1.00 46.28 99 ALA A N 1
ATOM 808 C CA . ALA A 1 99 ? -6.099 9.521 -17.651 1.00 46.28 99 ALA A CA 1
ATOM 809 C C . ALA A 1 99 ? -6.842 10.783 -18.099 1.00 46.28 99 ALA A C 1
ATOM 811 O O . ALA A 1 99 ? -7.527 10.783 -19.121 1.00 46.28 99 ALA A O 1
ATOM 812 N N . LYS A 1 100 ? -6.723 11.872 -17.333 1.00 42.94 100 LYS A N 1
ATOM 813 C CA . LYS A 1 100 ? -7.200 13.190 -17.763 1.00 42.94 100 LYS A CA 1
ATOM 814 C C . LYS A 1 100 ? -6.045 13.917 -18.440 1.00 42.94 100 LYS A C 1
ATOM 816 O O . LYS A 1 100 ? -5.177 14.473 -17.775 1.00 42.94 100 LYS A O 1
ATOM 821 N N . CYS A 1 101 ? -6.030 13.899 -19.767 1.00 53.56 101 CYS A N 1
ATOM 822 C CA . CYS A 1 101 ? -5.097 14.705 -20.541 1.00 53.56 101 CYS A CA 1
ATOM 823 C C . CYS A 1 101 ? -5.561 16.171 -20.532 1.00 53.56 101 CYS A C 1
ATOM 825 O O . CYS A 1 101 ? -6.669 16.466 -20.975 1.00 53.56 101 CYS A O 1
ATOM 827 N N . VAL A 1 102 ? -4.742 17.083 -19.998 1.00 61.97 102 VAL A N 1
ATOM 828 C CA . VAL A 1 102 ? -5.043 18.532 -19.966 1.00 61.97 102 VAL A CA 1
ATOM 829 C C . VAL A 1 102 ? -4.410 19.274 -21.157 1.00 61.97 102 VAL A C 1
ATOM 831 O O . VAL A 1 102 ? -4.796 20.397 -21.460 1.00 61.97 102 VAL A O 1
ATOM 834 N N . GLY A 1 103 ? -3.502 18.631 -21.895 1.00 44.97 103 GLY A N 1
ATOM 835 C CA . GLY A 1 103 ? -2.932 19.163 -23.130 1.00 44.97 103 GLY A CA 1
ATOM 836 C C . GLY A 1 103 ? -1.837 18.260 -23.693 1.00 44.97 103 GLY A C 1
ATOM 837 O O . GLY A 1 103 ? -1.052 17.690 -22.938 1.00 44.97 103 GLY A O 1
ATOM 838 N N . ILE A 1 104 ? -1.796 18.139 -25.021 1.00 66.62 104 ILE A N 1
ATOM 839 C CA . ILE A 1 104 ? -0.725 17.480 -25.775 1.00 66.62 104 ILE A CA 1
ATOM 840 C C . ILE A 1 104 ? -0.134 18.540 -26.705 1.00 66.62 104 ILE A C 1
ATOM 842 O O . ILE A 1 104 ? -0.852 19.068 -27.551 1.00 66.62 104 ILE A O 1
ATOM 846 N N . ASP A 1 105 ? 1.155 18.848 -26.555 1.00 58.78 105 ASP A N 1
ATOM 847 C CA . ASP A 1 105 ? 1.898 19.651 -27.532 1.00 58.78 105 ASP A CA 1
ATOM 848 C C . ASP A 1 105 ? 2.645 18.707 -28.482 1.00 58.78 105 ASP A C 1
ATOM 850 O O . ASP A 1 105 ? 3.628 18.068 -28.103 1.00 58.78 105 ASP A O 1
ATOM 854 N N . ILE A 1 106 ? 2.146 18.575 -29.713 1.00 69.31 106 ILE A N 1
ATOM 855 C CA . ILE A 1 106 ? 2.784 17.769 -30.760 1.00 69.31 106 ILE A CA 1
ATOM 856 C C . ILE A 1 106 ? 3.594 18.706 -31.652 1.00 69.31 106 ILE A C 1
ATOM 858 O O . ILE A 1 106 ? 3.050 19.381 -32.527 1.00 69.31 106 ILE A O 1
ATOM 862 N N . LYS A 1 107 ? 4.919 18.703 -31.490 1.00 66.69 107 LYS A N 1
ATOM 863 C CA . LYS A 1 107 ? 5.815 19.372 -32.439 1.00 66.69 107 LYS A CA 1
ATOM 864 C C . LYS A 1 107 ? 6.090 18.448 -33.615 1.00 66.69 107 LYS A C 1
ATOM 866 O O . LYS A 1 107 ? 6.765 17.430 -33.487 1.00 66.69 107 LYS A O 1
ATOM 871 N N . LYS A 1 108 ? 5.566 18.817 -34.782 1.00 56.41 108 LYS A N 1
ATOM 872 C CA . LYS A 1 108 ? 5.852 18.135 -36.045 1.00 56.41 108 LYS A CA 1
ATOM 873 C C . LYS A 1 108 ? 7.318 18.384 -36.413 1.00 56.41 108 LYS A C 1
ATOM 875 O O . LYS A 1 108 ? 7.681 19.509 -36.745 1.00 56.41 108 LYS A O 1
ATOM 880 N N . ALA A 1 109 ? 8.161 17.357 -36.361 1.00 58.25 109 ALA A N 1
ATOM 881 C CA . ALA A 1 109 ? 9.471 17.430 -37.001 1.00 58.25 109 ALA A CA 1
ATOM 882 C C . ALA A 1 109 ? 9.275 17.450 -38.533 1.00 58.25 109 ALA A C 1
ATOM 884 O O . ALA A 1 109 ? 8.478 16.658 -39.049 1.00 58.25 109 ALA A O 1
ATOM 885 N N . PRO A 1 110 ? 9.961 18.331 -39.285 1.00 45.88 110 PRO A N 1
ATOM 886 C CA . PRO A 1 110 ? 9.900 18.338 -40.738 1.00 45.88 110 PRO A CA 1
ATOM 887 C C . PRO A 1 110 ? 10.805 17.226 -41.275 1.00 45.88 110 PRO A C 1
ATOM 889 O O . PRO A 1 110 ? 11.936 17.466 -41.685 1.00 45.88 110 PRO A O 1
ATOM 892 N N . HIS A 1 111 ? 10.323 15.986 -41.269 1.00 46.12 111 HIS A N 1
ATOM 893 C CA . HIS A 1 111 ? 10.942 14.951 -42.088 1.00 46.12 111 HIS A CA 1
ATOM 894 C C . HIS A 1 111 ? 10.388 15.075 -43.508 1.00 46.12 111 HIS A C 1
ATOM 896 O O . HIS A 1 111 ? 9.214 14.811 -43.765 1.00 46.12 111 HIS A O 1
ATOM 902 N N . VAL A 1 112 ? 11.244 15.552 -44.414 1.00 43.03 112 VAL A N 1
ATOM 903 C CA . VAL A 1 112 ? 11.006 15.567 -45.859 1.00 43.03 112 VAL A CA 1
ATOM 904 C C . VAL A 1 112 ? 10.833 14.121 -46.321 1.00 43.03 112 VAL A C 1
ATOM 906 O O . VAL A 1 112 ? 11.763 13.322 -46.250 1.00 43.03 112 VAL A O 1
ATOM 909 N N . LEU A 1 113 ? 9.630 13.790 -46.786 1.00 33.41 113 LEU A N 1
ATOM 910 C CA . LEU A 1 113 ? 9.363 12.578 -47.548 1.00 33.41 113 LEU A CA 1
ATOM 911 C C . LEU A 1 113 ? 9.780 12.843 -48.998 1.00 33.41 113 LEU A C 1
ATOM 913 O O . LEU A 1 113 ? 9.113 13.597 -49.705 1.00 33.41 113 LEU A O 1
ATOM 917 N N . PHE A 1 114 ? 10.865 12.217 -49.452 1.00 37.66 114 PHE A N 1
ATOM 918 C CA . PHE A 1 114 ? 11.047 12.002 -50.883 1.00 37.66 114 PHE A CA 1
ATOM 919 C C . PHE A 1 114 ? 10.136 10.843 -51.282 1.00 37.66 114 PHE A C 1
ATOM 921 O O . PHE A 1 114 ? 10.427 9.686 -50.992 1.00 37.66 114 PHE A O 1
ATOM 928 N N . VAL A 1 115 ? 9.008 11.163 -51.916 1.00 37.06 115 VAL A N 1
ATOM 929 C CA . VAL A 1 115 ? 8.256 10.184 -52.701 1.00 37.06 115 VAL A CA 1
ATOM 930 C C . VAL A 1 115 ? 8.802 10.271 -54.118 1.00 37.06 115 VAL A C 1
ATOM 932 O O . VAL A 1 115 ? 8.515 11.224 -54.836 1.00 37.06 115 VAL A O 1
ATOM 935 N N . THR A 1 116 ? 9.607 9.295 -54.522 1.00 41.72 116 THR A N 1
ATOM 936 C CA . THR A 1 116 ? 9.807 9.011 -55.944 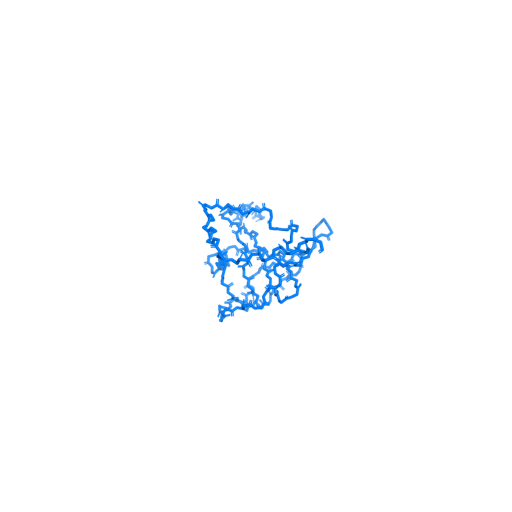1.00 41.72 116 THR A CA 1
ATOM 937 C C . THR A 1 116 ? 8.876 7.870 -56.323 1.00 41.72 116 THR A C 1
ATOM 939 O O . THR A 1 116 ? 8.977 6.779 -55.766 1.00 41.72 116 THR A O 1
ATOM 942 N N . ALA A 1 117 ? 7.971 8.142 -57.256 1.00 34.66 117 ALA A N 1
ATOM 943 C CA . ALA A 1 117 ? 7.267 7.145 -58.051 1.00 34.66 117 ALA A CA 1
ATOM 944 C C . ALA A 1 117 ? 7.315 7.599 -59.522 1.00 34.66 117 ALA A C 1
ATOM 946 O O . ALA A 1 117 ? 7.338 8.816 -59.746 1.00 34.66 117 ALA A O 1
ATOM 947 N N . PRO A 1 118 ? 7.245 6.695 -60.514 1.00 45.25 118 PRO A N 1
ATOM 948 C CA . PRO A 1 118 ? 7.365 5.232 -60.476 1.00 45.25 118 PRO A CA 1
ATOM 949 C C . PRO A 1 118 ? 8.778 4.721 -60.809 1.00 45.25 118 PRO A C 1
ATOM 951 O O . PRO A 1 118 ? 9.538 5.441 -61.494 1.00 45.25 118 PRO A O 1
#

InterPro domains:
  IPR012340 Nucleic acid-binding, OB-fold [G3DSA:2.40.50.140] (1-90)
  IPR012340 Nucleic acid-binding, OB-fold [SSF50249] (3-85)

Foldseek 3Di:
DAFADKDPDWDWDDDPNDTWTWIWTWDFDQAAIAIEIETDPSNVVDDHQWDKDKDDWDWDADPNGIYTYDDPPIDIDTDDGDPNTDCPHPNNVVVPPDDDDPDDDDDDDPDDDPDDDD